Protein AF-A0A0C3ED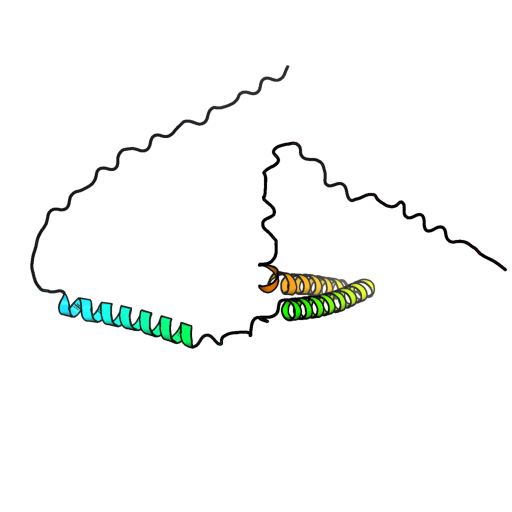B4-F1 (afdb_monomer_lite)

pLDDT: mean 71.57, std 19.16, range [39.84, 98.25]

Radius of gyration: 32.43 Å; chains: 1; bounding box: 78×94×48 Å

Foldseek 3Di:
DDDDDDDDDDDDDDDDDDDDDDDDDDDDDDCPVVCVVVVVVVVVVVVVVVVVVVPPPPPDPPPPDPVVLVVVVVVLVVVLVVLLVVLVVQCVVDDDPVSNVVSVVVNVVSVVVVVPDPSVVPDDDPPDPPDDDDDDDDDDDPPPPPPPPPPPPDDD

Secondary structure (DSSP, 8-state):
-----PPPPPP--PPP--PPP---------THHHHHHHHHHHHHHHHHHHHHHHHS---S---SSHHHHHHHHHHHHHHHHHHHHHHHHHHHH--SHHHHHHHHHHHHHHHHHHHT-GGGSS-----------S----------------------

Organism: NCBI:txid1036808

Structure (mmCIF, N/CA/C/O backbone):
data_AF-A0A0C3EDB4-F1
#
_entry.id   AF-A0A0C3EDB4-F1
#
loop_
_atom_site.group_PDB
_atom_site.id
_atom_site.type_symbol
_atom_site.label_atom_id
_atom_site.label_alt_id
_atom_site.label_comp_id
_atom_site.label_asym_id
_atom_site.label_entity_id
_atom_site.label_seq_id
_atom_site.pdbx_PDB_ins_code
_atom_site.Cartn_x
_atom_site.Cartn_y
_atom_site.Cartn_z
_atom_site.occupancy
_atom_site.B_iso_or_equiv
_atom_site.auth_seq_id
_atom_site.auth_comp_id
_atom_site.auth_asym_id
_atom_site.auth_atom_id
_atom_site.pdbx_PDB_model_num
ATOM 1 N N . MET A 1 1 ? -39.541 26.833 -22.930 1.00 46.72 1 MET A N 1
ATOM 2 C CA . MET A 1 1 ? -38.740 27.903 -23.564 1.00 46.72 1 MET A CA 1
ATOM 3 C C . MET A 1 1 ? -37.696 28.345 -22.557 1.00 46.72 1 MET A C 1
ATOM 5 O O . MET A 1 1 ? -38.053 28.972 -21.571 1.00 46.72 1 MET A O 1
ATOM 9 N N . THR A 1 2 ? -36.446 27.939 -22.755 1.00 43.88 2 THR A N 1
ATOM 10 C CA . THR A 1 2 ? -35.328 28.203 -21.838 1.00 43.88 2 THR A CA 1
ATOM 11 C C . THR A 1 2 ? -34.364 29.132 -22.564 1.00 43.88 2 THR A C 1
ATOM 13 O O . THR A 1 2 ? -33.872 28.769 -23.630 1.00 43.88 2 THR A O 1
ATOM 16 N N . ILE A 1 3 ? -34.124 30.330 -22.032 1.00 63.34 3 ILE A N 1
ATOM 17 C CA . ILE A 1 3 ? -33.111 31.254 -22.555 1.00 63.34 3 ILE A CA 1
ATOM 18 C C . ILE A 1 3 ? -31.889 31.215 -21.637 1.00 63.34 3 ILE A C 1
ATOM 20 O O . ILE A 1 3 ? -31.950 31.608 -20.476 1.00 63.34 3 ILE A O 1
ATOM 24 N N . TYR A 1 4 ? -30.782 30.696 -22.165 1.00 52.94 4 TYR A N 1
ATOM 25 C CA . TYR A 1 4 ? -29.460 30.782 -21.555 1.00 52.94 4 TYR A CA 1
ATOM 26 C C . TYR A 1 4 ? -28.818 32.102 -21.991 1.00 52.94 4 TYR A C 1
ATOM 28 O O . TYR A 1 4 ? -28.573 32.304 -23.180 1.00 52.94 4 TYR A O 1
ATOM 36 N N . LEU A 1 5 ? -28.524 32.992 -21.042 1.00 62.88 5 LEU A N 1
ATOM 37 C CA . LEU A 1 5 ? -27.653 34.141 -21.289 1.00 62.88 5 LEU A CA 1
ATOM 38 C C . LEU A 1 5 ? -26.199 33.688 -21.131 1.00 62.88 5 LEU A C 1
ATOM 40 O O . LEU A 1 5 ? -25.714 33.422 -20.034 1.00 62.88 5 LEU A O 1
ATOM 44 N N . HIS A 1 6 ? -25.548 33.544 -22.280 1.00 53.72 6 HIS A N 1
ATOM 45 C CA . HIS A 1 6 ? -24.142 33.215 -22.460 1.00 53.72 6 HIS A CA 1
ATOM 46 C C . HIS A 1 6 ? -23.322 34.510 -22.350 1.00 53.72 6 HIS A C 1
ATOM 48 O O . HIS A 1 6 ? -23.510 35.429 -23.147 1.00 53.72 6 HIS A O 1
ATOM 54 N N . SER A 1 7 ? -22.415 34.598 -21.379 1.00 62.88 7 SER A N 1
ATOM 55 C CA . SER A 1 7 ? -21.454 35.703 -21.290 1.00 62.88 7 SER A CA 1
ATOM 56 C C . SER A 1 7 ? -20.228 35.404 -22.163 1.00 62.88 7 SER A C 1
ATOM 58 O O . SER A 1 7 ? -19.602 34.362 -21.961 1.00 62.88 7 SER A O 1
ATOM 60 N N . PRO A 1 8 ? -19.827 36.281 -23.103 1.00 61.16 8 PRO A N 1
ATOM 61 C CA . PRO A 1 8 ? -18.590 36.104 -23.854 1.00 61.16 8 PRO A CA 1
ATOM 62 C C . PRO A 1 8 ? -17.358 36.579 -23.065 1.00 61.16 8 PRO A C 1
ATOM 64 O O . PRO A 1 8 ? -17.300 37.692 -22.541 1.00 61.16 8 PRO A O 1
ATOM 67 N N . ILE A 1 9 ? -16.350 35.706 -23.031 1.00 50.78 9 ILE A N 1
ATOM 68 C CA . ILE A 1 9 ? -14.997 35.917 -22.505 1.00 50.78 9 ILE A CA 1
ATOM 69 C C . ILE A 1 9 ? -14.298 36.995 -23.344 1.00 50.78 9 ILE A C 1
ATOM 71 O O . ILE A 1 9 ? -14.193 36.871 -24.566 1.00 50.78 9 ILE A O 1
ATOM 75 N N . ARG A 1 10 ? -13.807 38.062 -22.701 1.00 56.56 10 ARG A N 1
ATOM 76 C CA . ARG A 1 10 ? -13.023 39.100 -23.382 1.00 56.56 10 ARG A CA 1
ATOM 77 C C . ARG A 1 10 ? -11.630 38.588 -23.749 1.00 56.56 10 ARG A C 1
ATOM 79 O O . ARG A 1 10 ? -10.861 38.161 -22.893 1.00 56.56 10 ARG A O 1
ATOM 86 N N . LEU A 1 11 ? -11.332 38.697 -25.043 1.00 50.62 11 LEU A N 1
ATOM 87 C CA . LEU A 1 11 ? -10.020 38.537 -25.657 1.00 50.62 11 LEU A CA 1
ATOM 88 C C . LEU A 1 11 ? -8.982 39.490 -25.043 1.00 50.62 11 LEU A C 1
ATOM 90 O O . LEU A 1 11 ? -9.193 40.698 -24.978 1.00 50.62 11 LEU A O 1
ATOM 94 N N . SER A 1 12 ? -7.845 38.899 -24.679 1.00 54.66 12 SER A N 1
ATOM 95 C CA . SER A 1 12 ? -6.480 39.320 -25.017 1.00 54.66 12 SER A CA 1
ATOM 96 C C . SER A 1 12 ? -6.255 40.804 -25.351 1.00 54.66 12 SER A C 1
ATOM 98 O O . SER A 1 12 ? -6.539 41.258 -26.457 1.00 54.66 12 SER A O 1
ATOM 100 N N . GLN A 1 13 ? -5.597 41.513 -24.433 1.00 46.94 13 GLN A N 1
ATOM 101 C CA . GLN A 1 13 ? -4.717 42.636 -24.758 1.00 46.94 13 GLN A CA 1
ATOM 102 C C . GLN A 1 13 ? -3.510 42.593 -23.815 1.00 46.94 13 GLN A C 1
ATOM 104 O O . GLN A 1 13 ? -3.610 42.920 -22.635 1.00 46.94 13 GLN A O 1
ATOM 109 N N . ARG A 1 14 ? -2.365 42.138 -24.334 1.00 50.97 14 ARG A N 1
ATOM 110 C CA . ARG A 1 14 ? -1.060 42.254 -23.670 1.00 50.97 14 ARG A CA 1
ATOM 111 C C . ARG A 1 14 ? -0.396 43.537 -24.199 1.00 50.97 14 ARG A C 1
ATOM 113 O O . ARG A 1 14 ? -0.317 43.680 -25.419 1.00 50.97 14 ARG A O 1
ATOM 120 N N . PRO A 1 15 ? 0.042 44.472 -23.343 1.00 63.34 15 PRO A N 1
ATOM 121 C CA . PRO A 1 15 ? 0.734 45.681 -23.789 1.00 63.34 15 PRO A CA 1
ATOM 122 C C . PRO A 1 15 ? 2.140 45.355 -24.339 1.00 63.34 15 PRO A C 1
ATOM 124 O O . PRO A 1 15 ? 2.734 44.355 -23.921 1.00 63.34 15 PRO A O 1
ATOM 127 N N . PRO A 1 16 ? 2.690 46.167 -25.266 1.00 57.66 16 PRO A N 1
ATOM 128 C CA . PRO A 1 16 ? 4.035 45.961 -25.796 1.00 57.66 16 PRO A CA 1
ATOM 129 C C . PRO A 1 16 ? 5.085 46.234 -24.712 1.00 57.66 16 PRO A C 1
ATOM 131 O O . PRO A 1 16 ? 5.076 47.283 -24.069 1.00 57.66 16 PRO A O 1
ATOM 134 N N . LEU A 1 17 ? 5.997 45.282 -24.506 1.00 50.72 17 LEU A N 1
ATOM 135 C CA . LEU A 1 17 ? 7.133 45.453 -23.606 1.00 50.72 17 LEU A CA 1
ATOM 136 C C . LEU A 1 17 ? 8.126 46.440 -24.230 1.00 50.72 17 LEU A C 1
ATOM 138 O O . LEU A 1 17 ? 8.750 46.158 -25.250 1.00 50.72 17 LEU A O 1
ATOM 142 N N . SER A 1 18 ? 8.251 47.602 -23.592 1.00 51.00 18 SER A N 1
ATOM 143 C CA . SER A 1 18 ? 9.336 48.555 -23.798 1.00 51.00 18 SER A CA 1
ATOM 144 C C . SER A 1 18 ? 10.652 47.885 -23.404 1.00 51.00 18 SER A C 1
ATOM 146 O O . SER A 1 18 ? 10.838 47.529 -22.242 1.00 51.00 18 SER A O 1
ATOM 148 N N . VAL A 1 19 ? 11.555 47.690 -24.363 1.00 65.25 19 VAL A N 1
ATOM 149 C CA . VAL A 1 19 ? 12.906 47.178 -24.107 1.00 65.25 19 VAL A CA 1
ATOM 150 C C . VAL A 1 19 ? 13.776 48.351 -23.642 1.00 65.25 19 VAL A C 1
ATOM 152 O O . VAL A 1 19 ? 13.912 49.316 -24.397 1.00 65.25 19 VAL A O 1
ATOM 155 N N . PRO A 1 20 ? 14.380 48.323 -22.443 1.00 52.72 20 PRO A N 1
ATOM 156 C CA . PRO A 1 20 ? 15.450 49.248 -22.121 1.00 52.72 20 PRO A CA 1
ATOM 157 C C . PRO A 1 20 ? 16.752 48.721 -22.729 1.00 52.72 20 PRO A C 1
ATOM 159 O O . PRO A 1 20 ? 17.195 47.617 -22.426 1.00 52.72 20 PRO A O 1
ATOM 162 N N . ILE A 1 21 ? 17.356 49.526 -23.600 1.00 55.88 21 ILE A N 1
ATOM 163 C CA . ILE A 1 21 ? 18.740 49.373 -24.055 1.00 55.88 21 ILE A CA 1
ATOM 164 C C . ILE A 1 21 ? 19.658 49.819 -22.909 1.00 55.88 21 ILE A C 1
ATOM 166 O O . ILE A 1 21 ? 19.535 50.967 -22.477 1.00 55.88 21 ILE A O 1
ATOM 170 N N . PRO A 1 22 ? 20.639 49.010 -22.477 1.00 50.62 22 PRO A N 1
ATOM 171 C CA . PRO A 1 22 ? 21.802 49.514 -21.770 1.00 50.62 22 PRO A CA 1
ATOM 172 C C . PRO A 1 22 ? 23.007 49.462 -22.713 1.00 50.62 22 PRO A C 1
ATOM 174 O O . PRO A 1 22 ? 23.677 48.444 -22.862 1.00 50.62 22 PRO A O 1
ATOM 177 N N . LEU A 1 23 ? 23.295 50.597 -23.350 1.00 58.16 23 LEU A N 1
ATOM 178 C CA . LEU A 1 23 ? 24.652 50.918 -23.774 1.00 58.16 23 LEU A CA 1
ATOM 179 C C . LEU A 1 23 ? 25.384 51.411 -22.531 1.00 58.16 23 LEU A C 1
ATOM 181 O O . LEU A 1 23 ? 25.096 52.524 -22.101 1.00 58.16 23 LEU A O 1
ATOM 185 N N . ARG A 1 24 ? 26.322 50.631 -21.982 1.00 46.78 24 ARG A N 1
ATOM 186 C CA . ARG A 1 24 ? 27.503 51.162 -21.280 1.00 46.78 24 ARG A CA 1
ATOM 187 C C . ARG A 1 24 ? 28.631 50.134 -21.230 1.00 46.78 24 ARG A C 1
ATOM 189 O O . ARG A 1 24 ? 28.624 49.217 -20.422 1.00 46.78 24 ARG A O 1
ATOM 196 N N . LEU A 1 25 ? 29.615 50.368 -22.099 1.00 56.53 25 LEU A N 1
ATOM 197 C CA . LEU A 1 25 ? 31.017 50.056 -21.848 1.00 56.53 25 LEU A CA 1
ATOM 198 C C . LEU A 1 25 ? 31.461 50.838 -20.606 1.00 56.53 25 LEU A C 1
ATOM 200 O O . LEU A 1 25 ? 31.373 52.068 -20.583 1.00 56.53 25 LEU A O 1
ATOM 204 N N . SER A 1 26 ? 31.960 50.140 -19.596 1.00 50.44 26 SER A N 1
ATOM 205 C CA . SER A 1 26 ? 33.002 50.648 -18.708 1.00 50.44 26 SER A CA 1
ATOM 206 C C . SER A 1 26 ? 33.887 49.467 -18.344 1.00 50.44 26 SER A C 1
ATOM 208 O O . SER A 1 26 ? 33.474 48.540 -17.658 1.00 50.44 26 SER A O 1
ATOM 210 N N . ASP A 1 27 ? 35.061 49.505 -18.952 1.00 53.25 27 ASP A N 1
ATOM 211 C CA . ASP A 1 27 ? 36.283 48.835 -18.548 1.00 53.25 27 ASP A CA 1
ATOM 212 C C . ASP A 1 27 ? 36.657 49.360 -17.151 1.00 53.25 27 ASP A C 1
ATOM 214 O O . ASP A 1 27 ? 36.739 50.577 -16.994 1.00 53.25 27 ASP A O 1
ATOM 218 N N . ASP A 1 28 ? 36.789 48.494 -16.143 1.00 42.28 28 ASP A N 1
ATOM 219 C CA . ASP A 1 28 ? 37.906 48.579 -15.193 1.00 42.28 28 ASP A CA 1
ATOM 220 C C . ASP A 1 28 ? 38.014 47.306 -14.338 1.00 42.28 28 ASP A C 1
ATOM 222 O O . ASP A 1 28 ? 37.041 46.750 -13.821 1.00 42.28 28 ASP A O 1
ATOM 226 N N . THR A 1 29 ? 39.239 46.829 -14.210 1.00 52.88 29 THR A N 1
ATOM 227 C CA . THR A 1 29 ? 39.636 45.555 -13.618 1.00 52.88 29 THR A CA 1
ATOM 228 C C . THR A 1 29 ? 39.477 45.553 -12.092 1.00 52.88 29 THR A C 1
ATOM 230 O O . THR A 1 29 ? 40.343 46.064 -11.385 1.00 52.88 29 THR A O 1
ATOM 233 N N . SER A 1 30 ? 38.416 44.943 -11.549 1.00 51.69 30 SER A N 1
ATOM 234 C CA . SER A 1 30 ? 38.340 44.658 -10.097 1.00 51.69 30 SER A CA 1
ATOM 235 C C . SER A 1 30 ? 37.734 43.303 -9.707 1.00 51.69 30 SER A C 1
ATOM 237 O O . SER A 1 30 ? 37.633 42.998 -8.523 1.00 51.69 30 SER A O 1
ATOM 239 N N . ASP A 1 31 ? 37.423 42.430 -10.670 1.00 52.09 31 ASP A N 1
ATOM 240 C CA . ASP A 1 31 ? 36.622 41.229 -10.385 1.00 52.09 31 ASP A CA 1
ATOM 241 C C . ASP A 1 31 ? 37.417 39.947 -10.105 1.00 52.09 31 ASP A C 1
ATOM 243 O O . ASP A 1 31 ? 36.828 38.954 -9.691 1.00 52.09 31 ASP A O 1
ATOM 247 N N . PHE A 1 32 ? 38.749 39.935 -10.226 1.00 53.66 32 PHE A N 1
ATOM 248 C CA . PHE A 1 32 ? 39.522 38.693 -10.038 1.00 53.66 32 PHE A CA 1
ATOM 249 C C . PHE A 1 32 ? 39.570 38.180 -8.585 1.00 53.66 32 PHE A C 1
ATOM 251 O O . PHE A 1 32 ? 39.807 36.993 -8.358 1.00 53.66 32 PHE A O 1
ATOM 258 N N . TYR A 1 33 ? 39.322 39.033 -7.585 1.00 54.59 33 TYR A N 1
ATOM 259 C CA . TYR A 1 33 ? 39.316 38.615 -6.174 1.00 54.59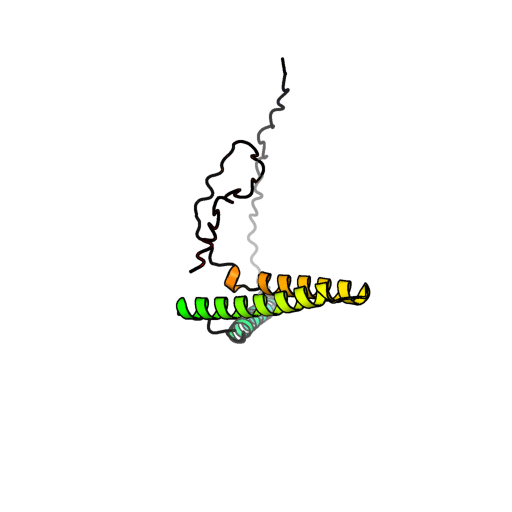 33 TYR A CA 1
ATOM 260 C C . TYR A 1 33 ? 37.914 38.281 -5.647 1.00 54.59 33 TYR A C 1
ATOM 262 O O . TYR A 1 33 ? 37.791 37.469 -4.733 1.00 54.59 33 TYR A O 1
ATOM 270 N N . SER A 1 34 ? 36.855 38.838 -6.240 1.00 55.09 34 SER A N 1
ATOM 271 C CA . SER A 1 34 ? 35.465 38.520 -5.880 1.00 55.09 34 SER A CA 1
ATOM 272 C C . SER A 1 34 ? 34.921 37.331 -6.669 1.00 55.09 34 SER A C 1
ATOM 274 O O . SER A 1 34 ? 34.144 36.553 -6.109 1.00 55.09 34 SER A O 1
ATOM 276 N N . SER A 1 35 ? 35.383 37.137 -7.913 1.00 56.38 35 SER A N 1
ATOM 277 C CA . SER A 1 35 ? 35.096 35.922 -8.675 1.00 56.38 35 SER A CA 1
ATOM 278 C C . SER A 1 35 ? 35.700 34.708 -7.985 1.00 56.38 35 SER A C 1
ATOM 280 O O . SER A 1 35 ? 34.988 33.743 -7.797 1.00 56.38 35 SER A O 1
ATOM 282 N N . SER A 1 36 ? 36.933 34.775 -7.464 1.00 63.00 36 SER A N 1
ATOM 283 C CA . SER A 1 36 ? 37.550 33.606 -6.815 1.00 63.00 36 SER A CA 1
ATOM 284 C C . SER A 1 36 ? 36.761 33.084 -5.610 1.00 63.00 36 SER A C 1
ATOM 286 O O . SER A 1 36 ? 36.656 31.878 -5.459 1.00 63.00 36 SER A O 1
ATOM 288 N N . SER A 1 37 ? 36.149 33.949 -4.790 1.00 76.62 37 SER A N 1
ATOM 289 C CA . SER A 1 37 ? 35.329 33.525 -3.641 1.00 76.62 37 SER A CA 1
ATOM 290 C C . SER A 1 37 ? 33.997 32.886 -4.063 1.00 76.62 37 SER A C 1
ATOM 292 O O . SER A 1 37 ? 33.628 31.820 -3.561 1.00 76.62 37 SER A O 1
ATOM 294 N N . LEU A 1 38 ? 33.288 33.500 -5.018 1.00 82.94 38 LEU A N 1
ATOM 295 C CA . LEU A 1 38 ? 32.039 32.950 -5.556 1.00 82.94 38 LEU A CA 1
ATOM 296 C C . LEU A 1 38 ? 32.295 31.686 -6.387 1.00 82.94 38 LEU A C 1
ATOM 298 O O . LEU A 1 38 ? 31.544 30.722 -6.280 1.00 82.94 38 LEU A O 1
ATOM 302 N N . ASP A 1 39 ? 33.378 31.669 -7.156 1.00 84.12 39 ASP A N 1
ATOM 303 C CA . ASP A 1 39 ? 33.851 30.522 -7.922 1.00 84.12 39 ASP A CA 1
ATOM 304 C C . ASP A 1 39 ? 34.263 29.398 -6.974 1.00 84.12 39 ASP A C 1
ATOM 306 O O . ASP A 1 39 ? 33.915 28.255 -7.234 1.00 84.12 39 ASP A O 1
ATOM 310 N N . GLN A 1 40 ? 34.901 29.678 -5.829 1.00 86.38 40 GLN A N 1
ATOM 311 C CA . GLN A 1 40 ? 35.196 28.646 -4.828 1.00 86.38 40 GLN A CA 1
ATOM 312 C C . GLN A 1 40 ? 33.916 28.047 -4.236 1.00 86.38 40 GLN A C 1
ATOM 314 O O . GLN A 1 40 ? 33.859 26.840 -3.995 1.00 86.38 40 GLN A O 1
ATOM 319 N N . LEU A 1 41 ? 32.881 28.867 -4.021 1.00 88.19 41 LEU A N 1
ATOM 320 C CA . LEU A 1 41 ? 31.569 28.410 -3.561 1.00 88.19 41 LEU A CA 1
ATOM 321 C C . LEU A 1 41 ? 30.846 27.594 -4.643 1.00 88.19 41 LEU A C 1
ATOM 323 O O . LEU A 1 41 ? 30.268 26.554 -4.337 1.00 88.19 41 LEU A O 1
ATOM 327 N N . ALA A 1 42 ? 30.914 28.025 -5.903 1.00 89.56 42 ALA A N 1
ATOM 328 C CA . ALA A 1 42 ? 30.339 27.321 -7.043 1.00 89.56 42 ALA A CA 1
ATOM 329 C C . ALA A 1 42 ? 31.056 25.991 -7.297 1.00 89.56 42 ALA A C 1
ATOM 331 O O . ALA A 1 42 ? 30.402 24.968 -7.484 1.00 89.56 42 ALA A O 1
ATOM 332 N N . ILE A 1 43 ? 32.390 25.987 -7.228 1.00 89.75 43 ILE A N 1
ATOM 333 C CA . ILE A 1 43 ? 33.212 24.781 -7.274 1.00 89.75 43 ILE A CA 1
ATOM 334 C C . ILE A 1 43 ? 32.786 23.868 -6.135 1.00 89.75 43 ILE A C 1
ATOM 336 O O . ILE A 1 43 ? 32.428 22.740 -6.434 1.00 89.75 43 ILE A O 1
ATOM 340 N N . SER A 1 44 ? 32.712 24.361 -4.890 1.00 90.12 44 SER A N 1
ATOM 341 C CA . SER A 1 44 ? 32.276 23.573 -3.726 1.00 90.12 44 SER A CA 1
ATOM 342 C C . SER A 1 44 ? 30.905 22.939 -3.955 1.00 90.12 44 SER A C 1
ATOM 344 O O . SER A 1 44 ? 30.784 21.725 -3.819 1.00 90.12 44 SER A O 1
ATOM 346 N N . PHE A 1 45 ? 29.918 23.720 -4.408 1.00 91.81 45 PHE A N 1
ATOM 347 C CA . PHE A 1 45 ? 28.566 23.242 -4.708 1.00 91.81 45 PHE A CA 1
ATOM 348 C C . PHE A 1 45 ? 28.550 22.177 -5.816 1.00 91.81 45 PHE A C 1
ATOM 350 O O . PHE A 1 45 ? 27.843 21.174 -5.705 1.00 91.81 45 PHE A O 1
ATOM 357 N N . ILE A 1 46 ? 29.342 22.359 -6.878 1.00 91.56 46 ILE A N 1
ATOM 358 C CA . ILE A 1 46 ? 29.466 21.396 -7.981 1.00 91.56 46 ILE A CA 1
ATOM 359 C C . ILE A 1 46 ? 30.178 20.124 -7.507 1.00 91.56 46 ILE A C 1
ATOM 361 O O . ILE A 1 46 ? 29.696 19.028 -7.788 1.00 91.56 46 ILE A O 1
ATOM 365 N N . THR A 1 47 ? 31.289 20.233 -6.771 1.00 91.06 47 THR A N 1
ATOM 366 C CA . THR A 1 47 ? 31.998 19.067 -6.217 1.00 91.06 47 THR A CA 1
ATOM 367 C C . THR A 1 47 ? 31.129 18.298 -5.239 1.00 91.06 47 THR A C 1
ATOM 369 O O . THR A 1 47 ? 31.034 17.083 -5.373 1.00 91.06 47 THR A O 1
ATOM 372 N N . GLU A 1 48 ? 30.436 18.984 -4.331 1.00 87.81 48 GLU A N 1
ATOM 373 C CA . GLU A 1 48 ? 29.515 18.371 -3.374 1.00 87.81 48 GLU A CA 1
ATOM 374 C C . GLU A 1 48 ? 28.351 17.690 -4.103 1.00 87.81 48 GLU A C 1
ATOM 376 O O . GLU A 1 48 ? 28.027 16.543 -3.803 1.00 87.81 48 GLU A O 1
ATOM 381 N N . SER A 1 49 ? 27.774 18.328 -5.128 1.00 87.69 49 SER A N 1
ATOM 382 C CA . SER A 1 49 ? 26.713 17.730 -5.954 1.00 87.69 49 SER A CA 1
ATOM 383 C C . SER A 1 49 ? 27.190 16.488 -6.718 1.00 87.69 49 SER A C 1
ATOM 385 O O . SER A 1 49 ? 26.465 15.500 -6.808 1.00 87.69 49 SER A O 1
ATOM 387 N N . ILE A 1 50 ? 28.411 16.497 -7.264 1.00 86.69 50 ILE A N 1
ATOM 388 C CA . ILE A 1 50 ? 28.983 15.343 -7.981 1.00 86.69 50 ILE A CA 1
ATOM 389 C C . ILE A 1 50 ? 29.338 14.213 -7.007 1.00 86.69 50 ILE A C 1
ATOM 391 O O . ILE A 1 50 ? 29.134 13.038 -7.319 1.00 86.69 50 ILE A O 1
ATOM 395 N N . GLU A 1 51 ? 29.887 14.545 -5.841 1.00 83.31 51 GLU A N 1
ATOM 396 C CA . GLU A 1 51 ? 30.276 13.572 -4.823 1.00 83.31 51 GLU A CA 1
ATOM 397 C C . GLU A 1 51 ? 29.047 12.914 -4.193 1.00 83.31 51 GLU A C 1
ATOM 399 O O . GLU A 1 51 ? 28.985 11.687 -4.123 1.00 83.31 51 GLU A O 1
ATOM 404 N N . THR A 1 52 ? 28.019 13.693 -3.858 1.00 74.12 52 THR A N 1
ATOM 405 C CA . THR A 1 52 ? 26.732 13.164 -3.379 1.00 74.12 52 THR A CA 1
ATOM 406 C C . THR A 1 52 ? 25.997 12.359 -4.453 1.00 74.12 52 THR A C 1
ATOM 408 O O . THR A 1 52 ? 25.417 11.321 -4.134 1.00 74.12 52 THR A O 1
ATOM 411 N N . ALA A 1 53 ? 26.087 12.741 -5.733 1.00 67.06 53 ALA A N 1
ATOM 412 C CA . ALA A 1 53 ? 25.561 11.928 -6.834 1.00 67.06 53 ALA A CA 1
ATOM 413 C C . ALA A 1 53 ? 26.307 10.589 -7.000 1.00 67.06 53 ALA A C 1
ATOM 415 O O . ALA A 1 53 ? 25.688 9.580 -7.335 1.00 67.06 53 ALA A O 1
ATOM 416 N N . LYS A 1 54 ? 27.623 10.543 -6.743 1.00 62.59 54 LYS A N 1
ATOM 417 C CA . LYS A 1 54 ? 28.412 9.294 -6.751 1.00 62.59 54 LYS A CA 1
ATOM 418 C C . LYS A 1 54 ? 28.188 8.434 -5.507 1.00 62.59 54 LYS A C 1
ATOM 420 O O . LYS A 1 54 ? 28.308 7.215 -5.592 1.00 62.59 54 LYS A O 1
ATOM 425 N N . GLN A 1 55 ? 27.899 9.061 -4.370 1.00 56.09 55 GLN A N 1
ATOM 426 C CA . GLN A 1 55 ? 27.667 8.398 -3.087 1.00 56.09 55 GLN A CA 1
ATOM 427 C C . GLN A 1 55 ? 26.210 8.012 -2.852 1.00 56.09 55 GLN A C 1
ATOM 429 O O . GLN A 1 55 ? 25.922 7.397 -1.823 1.00 56.09 55 GLN A O 1
ATOM 434 N N . GLN A 1 56 ? 25.289 8.296 -3.782 1.00 52.16 56 GLN A N 1
ATOM 435 C CA . GLN A 1 56 ? 24.006 7.613 -3.740 1.00 52.16 56 GLN A CA 1
ATOM 436 C C . GLN A 1 56 ? 24.301 6.109 -3.784 1.00 52.16 56 GLN A C 1
ATOM 438 O O . GLN A 1 56 ? 24.852 5.634 -4.783 1.00 52.16 56 GLN A O 1
ATOM 443 N N . PRO A 1 57 ? 23.953 5.328 -2.738 1.00 5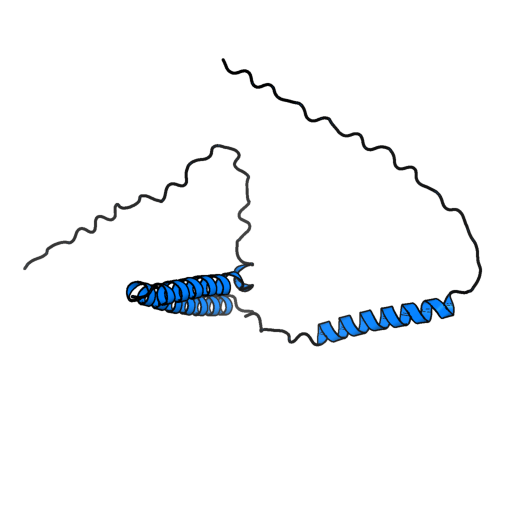3.97 57 PRO A N 1
ATOM 444 C CA . PRO A 1 57 ? 23.887 3.896 -2.924 1.00 53.97 57 PRO A CA 1
ATOM 445 C C . PRO A 1 57 ? 22.929 3.724 -4.092 1.00 53.97 57 PRO A C 1
ATOM 447 O O . PRO A 1 57 ? 21.797 4.213 -4.027 1.00 53.97 57 PRO A O 1
ATOM 450 N N . MET A 1 58 ? 23.412 3.123 -5.181 1.00 51.91 58 MET A N 1
ATOM 451 C CA . MET A 1 58 ? 22.581 2.688 -6.295 1.00 51.91 58 MET A CA 1
ATOM 452 C C . MET A 1 58 ? 21.583 1.707 -5.694 1.00 51.91 58 MET A C 1
ATOM 454 O O . MET A 1 58 ? 21.838 0.516 -5.517 1.00 51.91 58 MET A O 1
ATOM 458 N N . SER A 1 59 ? 20.503 2.282 -5.187 1.00 51.12 59 SER A N 1
ATOM 459 C CA . SER A 1 59 ? 19.559 1.607 -4.340 1.00 51.12 59 SER A CA 1
ATOM 460 C C . SER A 1 59 ? 18.750 0.743 -5.273 1.00 51.12 59 SER A C 1
ATOM 462 O O . SER A 1 59 ? 18.037 1.230 -6.142 1.00 51.12 59 SER A O 1
ATOM 464 N N . LYS A 1 60 ? 18.930 -0.559 -5.056 1.00 54.66 60 LYS A N 1
ATOM 465 C CA . LYS A 1 60 ? 18.273 -1.666 -5.734 1.00 54.66 60 LYS A CA 1
ATOM 466 C C . LYS A 1 60 ? 18.619 -1.727 -7.214 1.00 54.66 60 LYS A C 1
ATOM 468 O O . LYS A 1 60 ? 18.183 -0.924 -8.028 1.00 54.66 60 LYS A O 1
ATOM 473 N N . VAL A 1 61 ? 19.340 -2.795 -7.546 1.00 53.75 61 VAL A N 1
ATOM 474 C CA . VAL A 1 61 ? 19.231 -3.479 -8.832 1.00 53.75 61 VAL A CA 1
ATOM 475 C C . VAL A 1 61 ? 17.745 -3.518 -9.187 1.00 53.75 61 VAL A C 1
ATOM 477 O O . VAL A 1 61 ? 16.987 -4.329 -8.656 1.00 53.75 61 VAL A O 1
ATOM 480 N N . ALA A 1 62 ? 17.296 -2.570 -10.010 1.00 60.03 62 ALA A N 1
ATOM 481 C CA . ALA A 1 62 ? 16.014 -2.692 -10.663 1.00 60.03 62 ALA A CA 1
ATOM 482 C C . ALA A 1 62 ? 16.125 -4.000 -11.447 1.00 60.03 62 ALA A C 1
ATOM 484 O O . ALA A 1 62 ? 17.102 -4.148 -12.188 1.00 60.03 62 ALA A O 1
ATOM 485 N N . PRO A 1 63 ? 15.209 -4.962 -11.262 1.00 55.84 63 PRO A N 1
ATOM 486 C CA . PRO A 1 63 ? 15.313 -6.221 -11.972 1.00 55.84 63 PRO A CA 1
ATOM 487 C C . PRO A 1 63 ? 15.302 -5.886 -13.457 1.00 55.84 63 PRO A C 1
ATOM 489 O O . PRO A 1 63 ? 14.330 -5.325 -13.964 1.00 55.84 63 PRO A O 1
ATOM 492 N N . SER A 1 64 ? 16.419 -6.112 -14.142 1.00 63.53 64 SER A N 1
ATOM 493 C CA . SER A 1 64 ? 16.544 -5.784 -15.564 1.00 63.53 64 SER A CA 1
ATOM 494 C C . SER A 1 64 ? 15.620 -6.673 -16.396 1.00 63.53 64 SER A C 1
ATOM 496 O O . SER A 1 64 ? 15.231 -6.311 -17.505 1.00 63.53 64 SER A O 1
ATOM 498 N N . A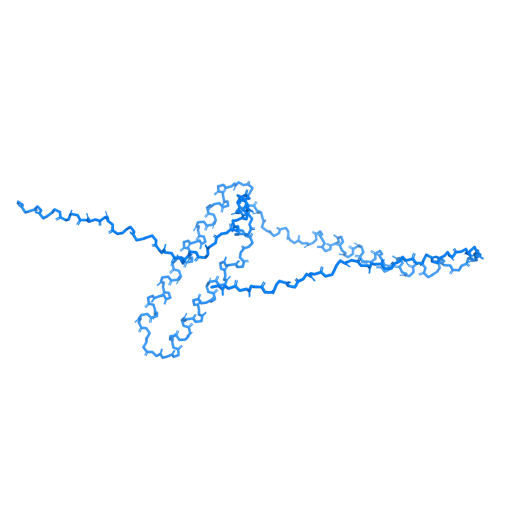SN A 1 65 ? 15.208 -7.807 -15.821 1.00 79.19 65 ASN A N 1
ATOM 499 C CA . ASN A 1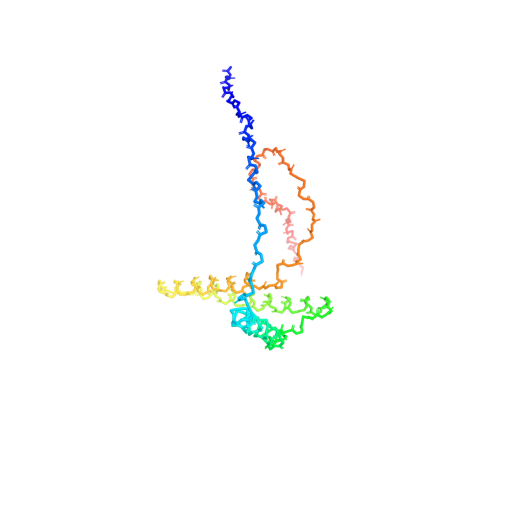 65 ? 14.278 -8.745 -16.404 1.00 79.19 65 ASN A CA 1
ATOM 500 C C . ASN A 1 65 ? 12.823 -8.410 -16.006 1.00 79.19 65 ASN A C 1
ATOM 502 O O . ASN A 1 65 ? 12.491 -8.415 -14.814 1.00 79.19 65 ASN A O 1
ATOM 506 N N . PRO A 1 66 ? 11.911 -8.190 -16.972 1.00 81.12 66 PRO A N 1
ATOM 507 C CA . PRO A 1 66 ? 10.494 -7.961 -16.684 1.00 81.12 66 PRO A CA 1
ATOM 508 C C . PRO A 1 66 ? 9.854 -9.103 -15.878 1.00 81.12 66 PRO A C 1
ATOM 510 O O . PRO A 1 66 ? 8.958 -8.849 -15.075 1.00 81.12 66 PRO A O 1
ATOM 513 N N . ARG A 1 67 ? 10.340 -10.347 -16.017 1.00 84.81 67 ARG A N 1
ATOM 514 C CA . ARG A 1 67 ? 9.856 -11.490 -15.223 1.00 84.81 67 ARG A CA 1
ATOM 515 C C . ARG A 1 67 ? 10.183 -11.359 -13.739 1.00 84.81 67 ARG A C 1
ATOM 517 O O . ARG A 1 67 ? 9.352 -11.696 -12.906 1.00 84.81 67 ARG A O 1
ATOM 524 N N . GLU A 1 68 ? 11.364 -10.853 -13.403 1.00 84.94 68 GLU A N 1
ATOM 525 C CA . GLU A 1 68 ? 11.769 -10.654 -12.009 1.00 84.94 68 GLU A CA 1
ATOM 526 C C . GLU A 1 68 ? 10.992 -9.498 -11.371 1.00 84.94 68 GLU A C 1
ATOM 528 O O . GLU A 1 68 ? 10.539 -9.618 -10.233 1.00 84.94 68 GLU A O 1
ATOM 533 N N . LYS A 1 69 ? 10.747 -8.410 -12.120 1.00 84.06 69 LYS A N 1
ATOM 534 C CA . LYS A 1 69 ? 9.846 -7.331 -11.674 1.00 84.06 69 LYS A CA 1
ATOM 535 C C . LYS A 1 69 ? 8.445 -7.865 -11.377 1.00 84.06 69 LYS A C 1
ATOM 537 O O . LYS A 1 69 ? 7.865 -7.517 -10.350 1.00 84.06 69 LYS A O 1
ATOM 542 N N . LEU A 1 70 ? 7.920 -8.719 -12.259 1.00 88.12 70 LEU A N 1
ATOM 543 C CA . LEU A 1 70 ? 6.610 -9.339 -12.084 1.00 88.12 70 LEU A CA 1
ATOM 544 C C . LEU A 1 70 ? 6.574 -10.229 -10.836 1.00 88.12 70 LEU A C 1
ATOM 546 O O . LEU A 1 70 ? 5.665 -10.081 -10.025 1.00 88.12 70 LEU A O 1
ATOM 550 N N . ALA A 1 71 ? 7.573 -11.095 -10.654 1.00 89.50 71 ALA A N 1
ATOM 551 C CA . ALA A 1 71 ? 7.655 -11.990 -9.501 1.00 89.50 71 ALA A CA 1
ATOM 552 C C . ALA A 1 71 ? 7.727 -11.215 -8.173 1.00 89.50 71 ALA A C 1
ATOM 554 O O . ALA A 1 71 ? 7.021 -11.547 -7.223 1.00 89.50 71 ALA A O 1
ATOM 555 N N . LEU A 1 72 ? 8.509 -10.131 -8.115 1.00 88.88 72 LEU A N 1
ATOM 556 C CA . LEU A 1 72 ? 8.567 -9.265 -6.933 1.00 88.88 72 LEU A CA 1
ATOM 557 C C . LEU A 1 72 ? 7.231 -8.561 -6.665 1.00 88.88 72 LEU A C 1
ATOM 559 O O . LEU A 1 72 ? 6.797 -8.474 -5.515 1.00 88.88 72 LEU A O 1
ATOM 563 N N . LYS A 1 73 ? 6.557 -8.078 -7.717 1.00 90.44 73 LYS A N 1
ATOM 564 C CA . LYS A 1 73 ? 5.225 -7.471 -7.594 1.00 90.44 73 LYS A CA 1
ATOM 565 C C . LYS A 1 73 ? 4.206 -8.487 -7.075 1.00 90.44 73 LYS A C 1
ATOM 567 O O . LYS A 1 73 ? 3.439 -8.155 -6.176 1.00 90.44 73 LYS A O 1
ATOM 572 N N . GLN A 1 74 ? 4.225 -9.715 -7.593 1.00 92.44 74 GLN A N 1
ATOM 573 C CA . GLN A 1 74 ? 3.364 -10.809 -7.136 1.00 92.44 74 GLN A CA 1
ATOM 574 C C . GLN A 1 74 ? 3.608 -11.135 -5.664 1.00 92.44 74 GLN A C 1
ATOM 576 O O . GLN A 1 74 ? 2.673 -11.061 -4.872 1.00 92.44 74 GLN A O 1
ATOM 581 N N . GLN A 1 75 ? 4.862 -11.373 -5.275 1.00 93.62 75 GLN A N 1
ATOM 582 C CA . GLN A 1 75 ? 5.223 -11.654 -3.885 1.00 93.62 75 GLN A CA 1
ATOM 583 C C . GLN A 1 75 ? 4.740 -10.545 -2.937 1.00 93.62 75 GLN A C 1
ATOM 585 O O . GLN A 1 75 ? 4.206 -10.810 -1.860 1.00 93.62 75 GLN A O 1
ATOM 590 N N . ARG A 1 76 ? 4.890 -9.277 -3.336 1.00 90.19 76 ARG A N 1
ATOM 591 C CA . ARG A 1 76 ? 4.411 -8.143 -2.539 1.00 90.19 76 ARG A CA 1
ATOM 592 C C . ARG A 1 76 ? 2.889 -8.122 -2.412 1.00 90.19 76 ARG A C 1
ATOM 594 O O . ARG A 1 76 ? 2.378 -7.854 -1.325 1.00 90.19 76 ARG A O 1
ATOM 601 N N . LEU A 1 77 ? 2.173 -8.386 -3.502 1.00 94.69 77 LEU A N 1
ATOM 602 C CA . LEU A 1 77 ? 0.712 -8.461 -3.489 1.00 94.69 77 LEU A CA 1
ATOM 603 C C . LEU A 1 77 ? 0.225 -9.604 -2.595 1.00 94.69 77 LEU A C 1
ATOM 605 O O . LEU A 1 77 ? -0.704 -9.406 -1.820 1.00 94.69 77 LEU A O 1
ATOM 609 N N . GLU A 1 78 ? 0.875 -10.763 -2.640 1.00 96.12 78 GLU A N 1
ATOM 610 C CA . GLU A 1 78 ? 0.563 -11.902 -1.770 1.00 96.12 78 GLU A CA 1
ATOM 611 C C . GLU A 1 78 ? 0.746 -11.558 -0.288 1.00 96.12 78 GLU A C 1
ATOM 613 O O . GLU A 1 78 ? -0.128 -11.861 0.531 1.00 96.12 78 GLU A O 1
ATOM 618 N N . LEU A 1 79 ? 1.837 -10.866 0.056 1.00 95.06 79 LEU A N 1
ATOM 619 C CA . LEU A 1 79 ? 2.063 -10.370 1.415 1.00 95.06 79 LEU A CA 1
ATOM 620 C C . LEU A 1 79 ? 0.948 -9.412 1.850 1.00 95.06 79 LEU A C 1
ATOM 622 O O . LEU A 1 79 ? 0.375 -9.595 2.924 1.00 95.06 79 LEU A O 1
ATOM 626 N N . TYR A 1 80 ? 0.581 -8.449 1.001 1.00 95.81 80 TYR A N 1
ATOM 627 C CA . TYR A 1 80 ? -0.497 -7.500 1.292 1.00 95.81 80 TYR A CA 1
ATOM 628 C C . TYR A 1 80 ? -1.860 -8.188 1.458 1.00 95.81 80 TYR A C 1
ATOM 630 O O . TYR A 1 80 ? -2.612 -7.882 2.386 1.00 95.81 80 TYR A O 1
ATOM 638 N N . ILE A 1 81 ? -2.190 -9.145 0.588 1.00 96.19 81 ILE A N 1
ATOM 639 C CA . ILE A 1 81 ? -3.428 -9.927 0.685 1.00 96.19 81 ILE A CA 1
ATOM 640 C C . ILE A 1 81 ? -3.452 -10.707 2.001 1.00 96.19 81 ILE A C 1
ATOM 642 O O . ILE A 1 81 ? -4.479 -10.758 2.673 1.00 96.19 81 ILE A O 1
ATOM 646 N N . THR A 1 82 ? -2.325 -11.296 2.391 1.00 98.00 82 THR A N 1
ATOM 647 C CA . THR A 1 82 ? -2.227 -12.063 3.636 1.00 98.00 82 THR A CA 1
ATOM 648 C C . THR A 1 82 ? -2.403 -11.158 4.855 1.00 98.00 82 THR A C 1
ATOM 650 O O . THR A 1 82 ? -3.225 -11.448 5.725 1.00 98.00 82 THR A O 1
ATOM 653 N N . GLU A 1 83 ? -1.697 -10.028 4.898 1.00 96.69 83 GLU A N 1
ATOM 654 C CA . GLU A 1 83 ? -1.781 -9.058 5.995 1.00 96.69 83 GLU A CA 1
ATOM 655 C C . GLU A 1 83 ? -3.188 -8.453 6.115 1.00 96.69 83 GLU A C 1
ATOM 657 O O . GLU A 1 83 ? -3.778 -8.451 7.198 1.00 96.69 83 GLU A O 1
ATOM 662 N N . SER A 1 84 ? -3.774 -8.011 4.999 1.00 97.31 84 SER A N 1
ATOM 663 C CA . SER A 1 84 ? -5.129 -7.447 4.980 1.00 97.31 84 SER A CA 1
ATOM 664 C C . SER A 1 84 ? -6.189 -8.466 5.402 1.00 97.31 84 SER A C 1
ATOM 666 O O . SER A 1 84 ? -7.081 -8.116 6.174 1.00 97.31 84 SER A O 1
ATOM 668 N N . LYS A 1 85 ? -6.078 -9.737 4.989 1.00 98.19 85 LYS A N 1
ATOM 669 C CA . LYS A 1 85 ? -6.967 -10.815 5.457 1.00 98.19 85 LYS A CA 1
ATOM 670 C C . LYS A 1 85 ? -6.883 -11.018 6.966 1.00 98.19 85 LYS A C 1
ATOM 672 O O . LYS A 1 85 ? -7.922 -11.128 7.613 1.00 98.19 85 LYS A O 1
ATOM 677 N N . ILE A 1 86 ? -5.676 -11.025 7.531 1.00 98.25 86 ILE A N 1
ATOM 678 C CA . ILE A 1 86 ? -5.482 -11.147 8.982 1.00 98.25 86 ILE A CA 1
ATOM 679 C C . ILE A 1 86 ? -6.133 -9.965 9.706 1.00 98.25 86 ILE A C 1
ATOM 681 O O . ILE A 1 86 ? -6.834 -10.167 10.696 1.00 98.25 86 ILE A O 1
ATOM 685 N N . LEU A 1 87 ? -5.937 -8.738 9.218 1.00 97.94 87 LEU A N 1
ATOM 686 C CA . LEU A 1 87 ? -6.557 -7.552 9.814 1.00 97.94 87 LEU A CA 1
ATOM 687 C C . LEU A 1 87 ? -8.087 -7.590 9.717 1.00 97.94 87 LEU A C 1
ATOM 689 O O . LEU A 1 87 ? -8.753 -7.255 10.692 1.00 97.94 87 LEU A O 1
ATOM 693 N N . MET A 1 88 ? -8.649 -8.047 8.594 1.00 98.00 88 MET A N 1
ATOM 694 C CA . MET A 1 88 ? -10.099 -8.211 8.437 1.00 98.00 88 MET A CA 1
ATOM 695 C C . MET A 1 88 ? -10.670 -9.269 9.386 1.00 98.00 88 MET A C 1
ATOM 697 O O . MET A 1 88 ? -11.708 -9.032 10.001 1.00 98.00 88 MET A O 1
ATOM 701 N N . ALA A 1 89 ? -9.982 -10.401 9.557 1.00 98.25 89 ALA A N 1
ATOM 702 C CA . ALA A 1 89 ? -10.382 -11.423 10.521 1.00 98.25 89 ALA A CA 1
ATOM 703 C C . ALA A 1 89 ? -10.361 -10.869 11.956 1.00 98.25 89 ALA A C 1
ATOM 705 O O . ALA A 1 89 ? -11.358 -10.967 12.670 1.00 98.25 89 ALA A O 1
ATOM 706 N N . LYS A 1 90 ? -9.271 -10.187 12.340 1.00 97.44 90 LYS A N 1
ATOM 707 C CA . LYS A 1 90 ? -9.152 -9.524 13.649 1.00 97.44 90 LYS A CA 1
ATOM 708 C C . LYS A 1 90 ? -10.234 -8.471 13.869 1.00 97.44 90 LYS A C 1
ATOM 710 O O . LYS A 1 90 ? -10.731 -8.340 14.980 1.00 97.44 90 LYS A O 1
ATOM 715 N N . LEU A 1 91 ? -10.613 -7.724 12.832 1.00 97.50 91 LEU A N 1
ATOM 716 C CA . LEU A 1 91 ? -11.678 -6.725 12.929 1.00 97.50 91 LEU A CA 1
ATOM 717 C C . LEU A 1 91 ? -13.035 -7.369 13.245 1.00 97.50 91 LEU A C 1
ATOM 719 O O . LEU A 1 91 ? -13.812 -6.789 14.001 1.00 97.50 91 LEU A O 1
ATOM 723 N N . GLY A 1 92 ? -13.303 -8.553 12.683 1.00 96.88 92 GLY A N 1
ATOM 724 C CA . GLY A 1 92 ? -14.510 -9.333 12.966 1.00 96.88 92 GLY A CA 1
ATOM 725 C C . GLY A 1 92 ? -14.553 -9.901 14.388 1.00 96.88 92 GLY A C 1
ATOM 726 O O . GLY A 1 92 ? -15.630 -9.996 14.969 1.00 96.88 92 GLY A O 1
ATOM 727 N N . GLU A 1 93 ? -13.394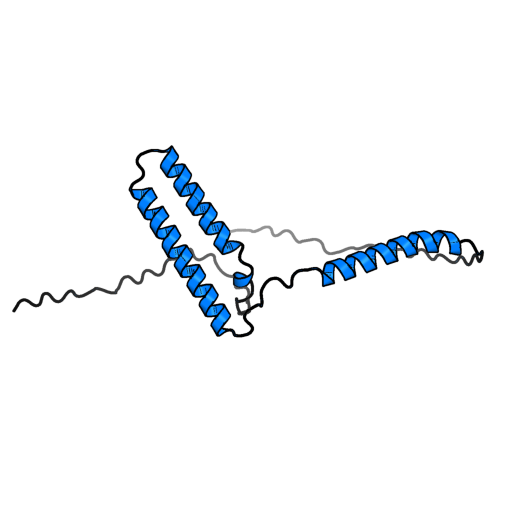 -10.228 14.962 1.00 97.38 93 GLU A N 1
ATOM 728 C CA . GLU A 1 93 ? -13.263 -10.747 16.332 1.00 97.38 93 GLU A CA 1
ATOM 729 C C . GLU A 1 93 ? -13.190 -9.636 17.401 1.00 97.38 93 GLU A C 1
ATOM 731 O O . GLU A 1 93 ? -13.513 -9.863 18.566 1.00 97.38 93 GLU A O 1
ATOM 736 N N . ALA A 1 94 ? -12.800 -8.416 17.019 1.00 97.06 94 ALA A N 1
ATOM 737 C CA . ALA A 1 94 ? -12.571 -7.312 17.946 1.00 97.06 94 ALA A CA 1
ATOM 738 C C . ALA A 1 94 ? -13.830 -6.923 18.741 1.00 97.06 94 ALA A C 1
ATOM 740 O O . ALA A 1 94 ? -14.874 -6.529 18.190 1.00 97.06 94 ALA A O 1
ATOM 741 N N . SER A 1 95 ? -13.688 -6.961 20.066 1.00 96.38 95 SER A N 1
ATOM 742 C CA . SER A 1 95 ? -14.788 -6.748 21.011 1.00 96.38 95 SER A CA 1
ATOM 743 C C . SER A 1 95 ? -14.822 -5.323 21.565 1.00 96.38 95 SER A C 1
ATOM 745 O O . SER A 1 95 ? -15.903 -4.807 21.860 1.00 96.38 95 SER A O 1
ATOM 747 N N . ASN A 1 96 ? -13.669 -4.648 21.635 1.00 97.38 96 ASN A N 1
ATOM 748 C CA . ASN A 1 96 ? -13.560 -3.283 22.140 1.00 97.38 96 ASN A CA 1
ATOM 749 C C . ASN A 1 96 ? -13.402 -2.253 21.004 1.00 97.38 96 ASN A C 1
ATOM 751 O O . ASN A 1 96 ? -12.833 -2.519 19.943 1.00 97.38 96 ASN A O 1
ATOM 755 N N . LYS A 1 97 ? -13.890 -1.032 21.238 1.00 97.56 97 LYS A N 1
ATOM 756 C CA . LYS A 1 97 ? -13.767 0.105 20.320 1.00 97.56 97 LYS A CA 1
ATOM 757 C C . LYS A 1 97 ? -12.306 0.457 20.041 1.00 97.56 97 LYS A C 1
ATOM 759 O O . LYS A 1 97 ? -11.959 0.688 18.888 1.00 97.56 97 LYS A O 1
ATOM 764 N N . GLU A 1 98 ? -11.469 0.472 21.073 1.00 97.81 98 GLU A N 1
ATOM 765 C CA . GLU A 1 98 ? -10.044 0.796 20.939 1.00 97.81 98 GLU A CA 1
ATOM 766 C C . GLU A 1 98 ? -9.323 -0.197 20.014 1.00 97.81 98 GLU A C 1
ATOM 768 O O . GLU A 1 98 ? -8.592 0.207 19.113 1.00 97.81 98 GLU A O 1
ATOM 773 N N . GLU A 1 99 ? -9.616 -1.493 20.155 1.00 97.38 99 GLU A N 1
ATOM 774 C CA . GLU A 1 99 ? -9.082 -2.546 19.284 1.00 97.38 99 GLU A CA 1
ATOM 775 C C . GLU A 1 99 ? -9.534 -2.352 17.834 1.00 97.38 99 GLU A C 1
ATOM 777 O O . GLU A 1 99 ? -8.717 -2.401 16.914 1.00 97.38 99 GLU A O 1
ATOM 782 N N . ARG A 1 100 ? -10.826 -2.068 17.616 1.00 97.62 100 ARG A N 1
ATOM 783 C CA . ARG A 1 100 ? -11.358 -1.789 16.273 1.00 97.62 100 ARG A CA 1
ATOM 784 C C . ARG A 1 100 ? -10.683 -0.576 15.640 1.00 97.62 100 ARG A C 1
ATOM 786 O O . ARG A 1 100 ? -10.311 -0.632 14.470 1.00 97.62 100 ARG A O 1
ATOM 793 N N . GLU A 1 101 ? -10.502 0.508 16.390 1.00 98.06 101 GLU A N 1
ATOM 794 C CA . GLU A 1 101 ? -9.829 1.715 15.899 1.00 98.06 101 GLU A CA 1
ATOM 795 C C . GLU A 1 101 ? -8.354 1.458 15.573 1.00 98.06 101 GLU A C 1
ATOM 797 O O . GLU A 1 101 ? -7.879 1.895 14.518 1.00 98.06 101 GLU A O 1
ATOM 802 N N . ALA A 1 102 ? -7.651 0.694 16.413 1.00 98.06 102 ALA A N 1
ATOM 803 C CA . ALA A 1 102 ? -6.275 0.280 16.163 1.00 98.06 102 ALA A CA 1
ATOM 804 C C . ALA A 1 102 ? -6.161 -0.565 14.882 1.00 98.06 102 ALA A C 1
ATOM 806 O O . ALA A 1 102 ? -5.310 -0.284 14.033 1.00 98.06 102 ALA A O 1
ATOM 807 N N . ILE A 1 103 ? -7.055 -1.540 14.686 1.00 98.19 103 ILE A N 1
ATOM 808 C CA . ILE A 1 103 ? -7.080 -2.394 13.488 1.00 98.19 103 ILE A CA 1
ATOM 809 C C . ILE A 1 103 ? -7.393 -1.570 12.232 1.00 98.19 103 ILE A C 1
ATOM 811 O O . ILE A 1 103 ? -6.688 -1.690 11.231 1.00 98.19 103 ILE A O 1
ATOM 815 N N . LEU A 1 104 ? -8.387 -0.677 12.278 1.00 98.06 104 LEU A N 1
ATOM 816 C CA . LEU A 1 104 ? -8.705 0.217 11.156 1.00 98.06 104 LEU A CA 1
ATOM 817 C C . LEU A 1 104 ? -7.545 1.167 10.828 1.00 98.06 104 LEU A C 1
ATOM 819 O O . LEU A 1 104 ? -7.296 1.476 9.661 1.00 98.06 104 LEU A O 1
ATOM 823 N N . SER A 1 105 ? -6.816 1.632 11.844 1.00 98.06 105 SER A N 1
ATOM 824 C CA . SER A 1 105 ? -5.595 2.414 11.648 1.00 98.06 105 SER A CA 1
ATOM 825 C C . SER A 1 105 ? -4.513 1.598 10.934 1.00 98.06 105 SER A C 1
ATOM 827 O O . SER A 1 105 ? -3.949 2.070 9.943 1.00 98.06 105 SER A O 1
ATOM 829 N N . ALA A 1 106 ? -4.291 0.353 11.364 1.00 97.25 106 ALA A N 1
ATOM 830 C CA . ALA A 1 106 ? -3.351 -0.566 10.728 1.00 97.25 106 ALA A CA 1
ATOM 831 C C . ALA A 1 106 ? -3.739 -0.881 9.273 1.00 97.25 106 ALA A C 1
ATOM 833 O O . ALA A 1 106 ? -2.872 -0.870 8.402 1.00 97.25 106 ALA A O 1
ATOM 834 N N . MET A 1 107 ? -5.029 -1.071 8.974 1.00 96.62 107 MET A N 1
ATOM 835 C CA . MET A 1 107 ? -5.507 -1.270 7.598 1.00 96.62 107 MET A CA 1
ATOM 836 C C . MET A 1 107 ? -5.188 -0.067 6.702 1.00 96.62 107 MET A C 1
ATOM 838 O O . MET A 1 107 ? -4.704 -0.244 5.586 1.00 96.62 107 MET A O 1
ATOM 842 N N . ARG A 1 108 ? -5.395 1.162 7.196 1.00 96.88 108 ARG A N 1
ATOM 843 C CA . ARG A 1 108 ? -5.040 2.388 6.457 1.00 96.88 108 ARG A CA 1
ATOM 844 C C . ARG A 1 108 ? -3.539 2.496 6.200 1.00 96.88 108 ARG A C 1
ATOM 846 O O . ARG A 1 108 ? -3.134 2.926 5.124 1.00 96.88 108 ARG A O 1
ATOM 853 N N . GLU A 1 109 ? -2.717 2.111 7.173 1.00 94.88 109 GLU A N 1
ATOM 854 C CA . GLU A 1 109 ? -1.262 2.070 7.004 1.00 94.88 109 GLU A CA 1
ATOM 855 C C . GLU A 1 109 ? -0.834 1.011 5.980 1.00 94.88 109 GLU A C 1
ATOM 857 O O . GLU A 1 109 ? 0.010 1.294 5.130 1.00 94.88 109 GLU A O 1
ATOM 862 N N . CYS A 1 110 ? -1.454 -0.172 5.990 1.00 92.81 110 CYS A N 1
ATOM 863 C CA . CYS A 1 110 ? -1.201 -1.201 4.979 1.00 92.81 110 CYS A CA 1
ATOM 864 C C . CYS A 1 110 ? -1.495 -0.682 3.565 1.00 92.81 110 CYS A C 1
ATOM 866 O O . CYS A 1 110 ? -0.687 -0.893 2.660 1.00 92.81 110 CYS A O 1
ATOM 868 N N . SER A 1 111 ? -2.605 0.041 3.373 1.00 92.19 111 SER A N 1
ATOM 869 C CA . SER A 1 111 ? -2.937 0.653 2.077 1.00 92.19 111 SER A CA 1
ATOM 870 C C . SER A 1 111 ? -1.920 1.715 1.648 1.00 92.19 111 SER A C 1
ATOM 872 O O . SER A 1 111 ? -1.486 1.721 0.499 1.00 92.19 111 SER A O 1
ATOM 874 N N . ARG A 1 112 ? -1.435 2.556 2.570 1.00 93.25 112 ARG A N 1
ATOM 875 C CA . ARG A 1 112 ? -0.377 3.529 2.242 1.00 93.25 112 ARG A CA 1
ATOM 876 C C . ARG A 1 112 ? 0.903 2.852 1.751 1.00 93.25 112 ARG A C 1
ATOM 878 O O . ARG A 1 112 ? 1.484 3.279 0.756 1.00 93.25 112 ARG A O 1
ATOM 885 N N . LYS A 1 113 ? 1.343 1.778 2.413 1.00 88.94 113 LYS A N 1
ATOM 886 C CA . LYS A 1 113 ? 2.587 1.070 2.058 1.00 88.94 113 LYS A CA 1
ATOM 887 C C . LYS A 1 113 ? 2.584 0.493 0.642 1.00 88.94 113 LYS A C 1
ATOM 889 O O . LYS A 1 113 ? 3.663 0.306 0.078 1.00 88.94 113 LYS A O 1
ATOM 894 N N . ILE A 1 114 ? 1.421 0.173 0.075 1.00 88.06 114 ILE A N 1
ATOM 895 C CA . ILE A 1 114 ? 1.333 -0.329 -1.300 1.00 88.06 114 ILE A CA 1
ATOM 896 C C . ILE A 1 114 ? 1.242 0.801 -2.336 1.00 88.06 114 ILE A C 1
ATOM 898 O O . ILE A 1 114 ? 1.803 0.658 -3.417 1.00 88.06 114 ILE A O 1
ATOM 902 N N . GLU A 1 115 ? 0.634 1.939 -1.989 1.00 81.19 115 GLU A N 1
ATOM 903 C CA . GLU A 1 115 ? 0.525 3.126 -2.857 1.00 81.19 115 GLU A CA 1
ATOM 904 C C . GLU A 1 115 ? 1.852 3.880 -3.030 1.00 81.19 115 GLU A C 1
ATOM 906 O O . GLU A 1 115 ? 2.153 4.372 -4.114 1.00 81.19 115 GLU A O 1
ATOM 911 N N . LEU A 1 116 ? 2.670 3.953 -1.977 1.00 74.19 116 LEU A N 1
ATOM 912 C CA . LEU A 1 116 ? 3.968 4.644 -1.984 1.00 74.19 116 LEU A CA 1
ATOM 913 C C . LEU A 1 116 ? 5.078 3.881 -2.731 1.00 74.19 116 LEU A C 1
ATOM 915 O O . LEU A 1 116 ? 6.227 4.324 -2.736 1.00 74.19 116 LEU A O 1
ATOM 919 N N . ASP A 1 117 ? 4.774 2.734 -3.343 1.00 67.81 117 ASP A N 1
ATOM 920 C CA . ASP A 1 117 ? 5.781 1.947 -4.043 1.00 67.81 117 ASP A CA 1
ATOM 921 C C . ASP A 1 117 ? 6.053 2.482 -5.460 1.00 67.81 117 ASP A C 1
ATOM 923 O O . ASP A 1 117 ? 5.180 2.400 -6.329 1.00 67.81 117 ASP A O 1
ATOM 927 N N . PRO A 1 118 ? 7.276 2.956 -5.764 1.00 58.91 118 PRO A N 1
ATOM 928 C CA . PRO A 1 118 ? 7.599 3.548 -7.064 1.00 58.91 118 PRO A CA 1
ATOM 929 C C . PRO A 1 118 ? 7.543 2.545 -8.227 1.00 58.91 118 PRO A C 1
ATOM 931 O O . PRO A 1 118 ? 7.531 2.951 -9.386 1.00 58.91 118 PRO A O 1
ATOM 934 N N . LEU A 1 119 ? 7.474 1.237 -7.946 1.00 57.59 119 LEU A N 1
ATOM 935 C CA . LEU A 1 119 ? 7.308 0.191 -8.962 1.00 57.59 119 LEU A CA 1
ATOM 936 C C . LEU A 1 119 ? 5.883 0.125 -9.538 1.00 57.59 119 LEU A C 1
ATOM 938 O O . LEU A 1 119 ? 5.688 -0.485 -10.588 1.00 57.59 119 LEU A O 1
ATOM 942 N N . GLY A 1 120 ? 4.895 0.740 -8.879 1.00 51.56 120 GLY A N 1
ATOM 943 C CA . GLY A 1 120 ? 3.515 0.832 -9.365 1.00 51.56 120 GLY A CA 1
ATOM 944 C C . GLY A 1 120 ? 3.231 2.048 -10.252 1.00 51.56 120 GLY A C 1
ATOM 945 O O . GLY A 1 120 ? 2.170 2.105 -10.861 1.00 51.56 120 GLY A O 1
ATOM 946 N N . ALA A 1 121 ? 4.159 3.006 -10.346 1.00 51.78 121 ALA A N 1
ATOM 947 C CA . ALA A 1 121 ? 3.923 4.303 -10.988 1.00 51.78 121 ALA A CA 1
ATOM 948 C C . ALA A 1 121 ? 4.377 4.392 -12.462 1.00 51.78 121 ALA A C 1
ATOM 950 O O . ALA A 1 121 ? 4.267 5.458 -13.061 1.00 51.78 121 ALA A O 1
ATOM 951 N N . GLN A 1 122 ? 4.910 3.313 -13.051 1.00 49.25 122 GLN A N 1
ATOM 952 C CA . GLN A 1 122 ? 5.508 3.338 -14.399 1.00 49.25 122 GLN A CA 1
ATOM 953 C C . GLN A 1 122 ? 4.953 2.315 -15.400 1.00 49.25 122 GLN A C 1
ATOM 955 O O . GLN A 1 122 ? 5.563 2.100 -16.443 1.00 49.25 122 GLN A O 1
ATOM 960 N N . ASP A 1 123 ? 3.803 1.704 -15.132 1.00 47.72 123 ASP A N 1
ATOM 961 C CA . ASP A 1 123 ? 3.164 0.810 -16.102 1.00 47.72 123 ASP A CA 1
ATOM 962 C C . ASP A 1 123 ? 1.655 1.050 -16.114 1.00 47.72 123 ASP A C 1
ATOM 964 O O . ASP A 1 123 ? 0.877 0.308 -15.522 1.00 47.72 123 ASP A O 1
ATOM 968 N N . ASP A 1 124 ? 1.256 2.153 -16.741 1.00 43.38 124 ASP A N 1
ATOM 969 C CA . ASP A 1 124 ? -0.030 2.196 -17.420 1.00 43.38 124 ASP A CA 1
ATOM 970 C C . ASP A 1 124 ? 0.229 2.758 -18.809 1.00 43.38 124 ASP A C 1
ATOM 972 O O . ASP A 1 124 ? 0.695 3.891 -18.980 1.00 43.38 124 ASP A O 1
ATOM 976 N N . GLY A 1 125 ? 0.034 1.892 -19.797 1.00 49.31 125 GLY A N 1
ATOM 977 C CA . GLY A 1 125 ? 0.164 2.236 -21.192 1.00 49.31 125 GLY A CA 1
ATOM 978 C C . GLY A 1 125 ? -0.691 3.455 -21.484 1.00 49.31 125 GLY A C 1
ATOM 979 O O . GLY A 1 125 ? -1.864 3.517 -21.125 1.00 49.31 125 GLY A O 1
ATOM 980 N N . THR A 1 126 ? -0.084 4.418 -22.167 1.00 39.84 126 THR A N 1
ATOM 981 C CA . THR A 1 126 ? -0.752 5.525 -22.841 1.00 39.84 126 THR A CA 1
ATOM 982 C C . THR A 1 126 ? -1.755 4.964 -23.856 1.00 39.84 126 THR A C 1
ATOM 984 O O . THR A 1 126 ? -1.501 4.916 -25.056 1.00 39.84 126 THR A O 1
ATOM 987 N N . LEU A 1 127 ? -2.905 4.507 -23.367 1.00 51.56 127 LEU A N 1
ATOM 988 C CA . LEU A 1 127 ? -4.137 4.405 -24.119 1.00 51.56 127 LEU A CA 1
ATOM 989 C C . LEU A 1 127 ? -4.700 5.824 -24.137 1.00 51.56 127 LEU A C 1
ATOM 991 O O . LEU A 1 127 ? -5.332 6.283 -23.186 1.00 51.56 127 LEU A O 1
ATOM 995 N N . GLU A 1 128 ? -4.326 6.535 -25.198 1.00 43.94 128 GLU A N 1
ATOM 996 C CA . GLU A 1 128 ? -4.900 7.780 -25.702 1.00 43.94 128 GLU A CA 1
ATOM 997 C C . GLU A 1 128 ? -6.206 8.177 -25.001 1.00 43.94 128 GLU A C 1
ATOM 999 O O . GLU A 1 128 ? -7.292 7.657 -25.265 1.00 43.94 128 GLU A O 1
ATOM 1004 N N . LYS A 1 129 ? -6.089 9.159 -24.106 1.00 47.62 129 LYS A N 1
ATOM 1005 C CA . LYS A 1 129 ? -7.208 9.855 -23.478 1.00 47.62 129 LYS A CA 1
ATOM 1006 C C . LYS A 1 129 ? -7.871 10.757 -24.519 1.00 47.62 129 LYS A C 1
ATOM 1008 O O . LYS A 1 129 ? -7.799 11.984 -24.437 1.00 47.62 129 LYS A O 1
ATOM 1013 N N . SER A 1 130 ? -8.538 10.158 -25.503 1.00 49.00 130 SER A N 1
ATOM 1014 C CA . SER A 1 130 ? -9.512 10.858 -26.330 1.00 49.00 130 SER A CA 1
ATOM 1015 C C . SER A 1 130 ? -10.669 11.262 -25.422 1.00 49.00 130 SER A C 1
ATOM 1017 O O . SER A 1 130 ? -11.488 10.442 -25.016 1.00 49.00 130 SER A O 1
ATOM 1019 N N . LYS A 1 131 ? -10.677 12.538 -25.050 1.00 52.28 131 LYS A N 1
ATOM 1020 C CA . LYS A 1 131 ? -11.717 13.233 -24.295 1.00 52.28 131 LYS A CA 1
ATOM 1021 C C . LYS A 1 131 ? -13.113 12.903 -24.860 1.00 52.28 131 LYS A C 1
ATOM 1023 O O . LYS A 1 131 ? -13.429 13.398 -25.941 1.00 52.28 131 LYS A O 1
ATOM 1028 N N . PRO A 1 132 ? -13.987 12.163 -24.150 1.00 44.03 132 PRO A N 1
ATOM 1029 C CA . PRO A 1 132 ? -15.399 12.159 -24.465 1.00 44.03 132 PRO A CA 1
ATOM 1030 C C . PRO A 1 132 ? -16.037 13.295 -23.666 1.00 44.03 132 PRO A C 1
ATOM 1032 O O . PRO A 1 132 ? -16.329 13.186 -22.477 1.00 44.03 132 PRO A O 1
ATOM 1035 N N . THR A 1 133 ? -16.238 14.430 -24.326 1.00 51.31 133 THR A N 1
ATOM 1036 C CA . THR A 1 133 ? -17.415 15.239 -24.017 1.00 51.31 133 THR A CA 1
ATOM 1037 C C . THR A 1 133 ? -18.610 14.371 -24.394 1.00 51.31 133 THR A C 1
ATOM 1039 O O . THR A 1 133 ? -18.703 14.034 -25.567 1.00 51.31 133 THR A O 1
ATOM 1042 N N . VAL A 1 134 ? -19.434 13.963 -23.419 1.00 53.22 134 VAL A N 1
ATOM 1043 C CA . VAL A 1 134 ? -20.883 13.652 -23.503 1.00 53.22 134 VAL A CA 1
ATOM 1044 C C . VAL A 1 134 ? -21.292 12.834 -22.262 1.00 53.22 134 VAL A C 1
ATOM 1046 O O . VAL A 1 134 ? -20.829 11.718 -22.059 1.00 53.22 134 VAL A O 1
ATOM 1049 N N . GLU A 1 135 ? -22.174 13.452 -21.466 1.00 55.84 135 GLU A N 1
ATOM 1050 C CA . GLU A 1 135 ? -23.168 12.877 -20.538 1.00 55.84 135 GLU A CA 1
ATOM 1051 C C . GLU A 1 135 ? -22.657 11.998 -19.375 1.00 55.84 135 GLU A C 1
ATOM 1053 O O . GLU A 1 135 ? -22.202 10.867 -19.538 1.00 55.84 135 GLU A O 1
ATOM 1058 N N . ALA A 1 136 ? -22.823 12.510 -18.150 1.00 61.09 136 ALA A N 1
ATOM 1059 C CA . ALA A 1 136 ? -22.579 11.790 -16.904 1.00 61.09 136 ALA A CA 1
ATOM 1060 C C . ALA A 1 136 ? -23.534 10.592 -16.766 1.00 61.09 136 ALA A C 1
ATOM 1062 O O . ALA A 1 136 ? -24.632 10.697 -16.219 1.00 61.09 136 ALA A O 1
ATOM 1063 N N . LYS A 1 137 ? -23.103 9.431 -17.257 1.00 67.69 137 LYS A N 1
ATOM 1064 C CA . LYS A 1 137 ? -23.754 8.151 -16.985 1.00 67.69 137 LYS A CA 1
ATOM 1065 C C . LYS A 1 137 ? -23.324 7.693 -15.585 1.00 67.69 137 LYS A C 1
ATOM 1067 O O . LYS A 1 137 ? -22.118 7.601 -15.344 1.00 67.69 137 LYS A O 1
ATOM 1072 N N . PRO A 1 138 ? -24.251 7.425 -14.647 1.00 69.19 138 PRO A N 1
ATOM 1073 C CA . PRO A 1 138 ? -23.875 6.912 -13.338 1.00 69.19 138 PRO A CA 1
ATOM 1074 C C . PRO A 1 138 ? -23.152 5.575 -13.505 1.00 69.19 138 PRO A C 1
ATOM 1076 O O . PRO A 1 138 ? -23.580 4.713 -14.277 1.00 69.19 138 PRO A O 1
ATOM 1079 N N . PHE A 1 139 ? -22.039 5.436 -12.786 1.00 67.50 139 PHE A N 1
ATOM 1080 C CA . PHE A 1 139 ? -21.255 4.212 -12.677 1.00 67.50 139 PHE A CA 1
ATOM 1081 C C . PHE A 1 139 ? -22.182 3.059 -12.267 1.00 67.50 139 PHE A C 1
ATOM 1083 O O . PHE A 1 139 ? -22.645 2.988 -11.129 1.00 67.50 139 PHE A O 1
ATOM 1090 N N . ARG A 1 140 ? -22.513 2.190 -13.227 1.00 66.62 140 ARG A N 1
ATOM 1091 C CA . ARG A 1 140 ? -23.320 0.989 -13.014 1.00 66.62 140 ARG A CA 1
ATOM 1092 C C . ARG A 1 140 ? -22.344 -0.167 -12.880 1.00 66.62 140 ARG A C 1
ATOM 1094 O O . ARG A 1 140 ? -21.672 -0.508 -13.851 1.00 66.62 140 ARG A O 1
ATOM 1101 N N . TRP A 1 141 ? -22.258 -0.743 -11.683 1.00 69.50 141 TRP A N 1
ATOM 1102 C CA . TRP A 1 141 ? -21.551 -2.003 -11.475 1.00 69.50 141 TRP A CA 1
ATOM 1103 C C . TRP A 1 141 ? -22.019 -3.029 -12.520 1.00 69.50 141 TRP A C 1
ATOM 1105 O O . TRP A 1 141 ? -23.221 -3.057 -12.819 1.00 69.50 141 TRP A O 1
ATOM 1115 N N . PRO A 1 142 ? -21.118 -3.840 -13.102 1.00 64.56 142 PRO A N 1
ATOM 1116 C CA . PRO A 1 142 ? -21.512 -4.923 -13.991 1.00 64.56 142 PRO A CA 1
ATOM 1117 C C . PRO A 1 142 ? -22.417 -5.892 -13.220 1.00 64.56 142 PRO A C 1
ATOM 1119 O O . PRO A 1 142 ? -21.963 -6.741 -12.465 1.00 64.56 142 PRO A O 1
ATOM 1122 N N . SER A 1 143 ? -23.725 -5.725 -13.401 1.00 51.88 143 SER A N 1
ATOM 1123 C CA . SER A 1 143 ? -24.776 -6.629 -12.937 1.00 51.88 143 SER A CA 1
ATOM 1124 C C . SER A 1 143 ? -24.820 -7.838 -13.868 1.00 51.88 143 SER A C 1
ATOM 1126 O O . SER A 1 143 ? -25.793 -8.029 -14.591 1.00 51.88 143 SER A O 1
ATOM 1128 N N . SER A 1 144 ? -23.734 -8.605 -13.895 1.00 58.22 144 SER A N 1
ATOM 1129 C CA . SER A 1 144 ? -23.684 -9.929 -14.510 1.00 58.22 144 SER A CA 1
ATOM 1130 C C . SER A 1 144 ? -23.645 -10.962 -13.390 1.00 58.22 144 SER A C 1
ATOM 1132 O O . SER A 1 144 ? -22.624 -11.600 -13.155 1.00 58.22 144 SER A O 1
ATOM 1134 N N . CYS A 1 145 ? -24.754 -11.077 -12.661 1.00 47.25 145 CYS A N 1
ATOM 1135 C CA . CYS A 1 145 ? -25.080 -12.286 -11.915 1.00 47.25 145 CYS A CA 1
ATOM 1136 C C . CYS A 1 145 ? -26.069 -13.069 -12.778 1.00 47.25 145 CYS A C 1
ATOM 1138 O O . CYS A 1 145 ? -27.270 -12.996 -12.556 1.00 47.25 145 CYS A O 1
ATOM 1140 N N . ASP A 1 146 ? -25.543 -13.739 -13.797 1.00 53.53 146 ASP A N 1
ATOM 1141 C CA . ASP A 1 146 ? -26.242 -14.787 -14.548 1.00 53.53 146 ASP A CA 1
ATOM 1142 C C . ASP A 1 146 ? -25.294 -15.987 -14.734 1.00 53.53 146 ASP A C 1
ATOM 1144 O O . ASP A 1 146 ? -25.265 -16.637 -15.768 1.00 53.53 146 ASP A O 1
ATOM 1148 N N . ASP A 1 147 ? -24.489 -16.275 -13.705 1.00 55.69 147 ASP A N 1
ATOM 1149 C CA . ASP A 1 147 ? -24.005 -17.635 -13.457 1.00 55.69 147 ASP A CA 1
ATOM 1150 C C . ASP A 1 147 ? -24.956 -18.234 -12.423 1.00 55.69 147 ASP A C 1
ATOM 1152 O O . ASP A 1 147 ? -24.732 -18.197 -11.209 1.00 55.69 147 ASP A O 1
ATOM 1156 N N . SER A 1 148 ? -26.090 -18.718 -12.921 1.00 63.28 148 SER A N 1
ATOM 1157 C CA . SER A 1 148 ? -26.895 -19.680 -12.185 1.00 63.28 148 SER A CA 1
ATOM 1158 C C . SER A 1 148 ? -26.046 -20.943 -12.073 1.00 63.28 148 SER A C 1
ATOM 1160 O O . SER A 1 148 ? -25.932 -21.703 -13.028 1.00 63.28 148 SER A O 1
ATOM 1162 N N . LEU A 1 149 ? -25.384 -21.134 -10.931 1.00 60.62 149 LEU A N 1
ATOM 1163 C CA . LEU A 1 149 ? -24.800 -22.422 -10.579 1.00 60.62 149 LEU A CA 1
ATOM 1164 C C . LEU A 1 149 ? -25.966 -23.402 -10.424 1.00 60.62 149 LEU A C 1
ATOM 1166 O O . LEU A 1 149 ? -26.604 -23.465 -9.374 1.00 60.62 149 LEU A O 1
ATOM 1170 N N . GLU A 1 150 ? -26.277 -24.113 -11.505 1.00 63.97 150 GLU A N 1
ATOM 1171 C CA . GLU A 1 150 ? -27.094 -25.318 -11.489 1.00 63.97 150 GLU A CA 1
ATOM 1172 C C . GLU A 1 150 ? -26.337 -26.355 -10.659 1.00 63.97 150 GLU A C 1
ATOM 1174 O O . GLU A 1 150 ? -25.414 -27.028 -11.117 1.00 63.97 150 GLU A O 1
ATOM 1179 N N . ILE A 1 151 ? -26.676 -26.410 -9.377 1.00 65.19 151 ILE A N 1
ATOM 1180 C CA . ILE A 1 151 ? -26.274 -27.493 -8.495 1.00 65.19 151 ILE A CA 1
ATOM 1181 C C . ILE A 1 151 ? -27.101 -28.693 -8.967 1.00 65.19 151 ILE A C 1
ATOM 1183 O O . ILE A 1 151 ? -28.282 -28.792 -8.636 1.00 65.19 151 ILE A O 1
ATOM 1187 N N . SER A 1 152 ? -26.521 -29.556 -9.805 1.00 65.81 152 SER A N 1
ATOM 1188 C CA . SER A 1 152 ? -27.089 -30.883 -10.050 1.00 65.81 152 SER A CA 1
ATOM 1189 C C . SER A 1 152 ? -27.036 -31.662 -8.743 1.00 65.81 152 SER A C 1
ATOM 1191 O O . SER A 1 152 ? -25.970 -32.079 -8.297 1.00 65.81 152 SER A O 1
ATOM 1193 N N . ASP A 1 153 ? -28.201 -31.814 -8.129 1.00 71.88 153 ASP A N 1
ATOM 1194 C CA . ASP A 1 153 ? -28.481 -32.802 -7.098 1.00 71.88 153 ASP A CA 1
ATOM 1195 C C . ASP A 1 153 ? -28.566 -34.173 -7.791 1.00 71.88 153 ASP A C 1
ATOM 1197 O O . ASP A 1 153 ? -29.625 -34.577 -8.274 1.00 71.88 153 ASP A O 1
ATOM 1201 N N . GLU A 1 154 ? -27.416 -34.828 -7.978 1.00 76.94 154 GLU A N 1
ATOM 1202 C CA . GLU A 1 154 ? -27.356 -36.234 -8.384 1.00 76.94 154 GLU A CA 1
ATOM 1203 C C . GLU A 1 154 ? -27.307 -37.086 -7.104 1.00 76.94 154 GLU A C 1
ATOM 1205 O O . GLU A 1 154 ? -26.274 -37.204 -6.447 1.00 76.94 154 GLU A O 1
ATOM 1210 N N . GLU A 1 155 ? -28.462 -37.620 -6.701 1.00 64.31 155 GLU A N 1
ATOM 1211 C CA . GLU A 1 155 ? -28.531 -38.787 -5.819 1.00 64.31 155 GLU A CA 1
ATOM 1212 C C . GLU A 1 155 ? -28.616 -40.046 -6.691 1.00 64.31 155 GLU A C 1
ATOM 1214 O O . GLU A 1 155 ? -29.610 -40.252 -7.393 1.00 64.31 155 GLU A O 1
ATOM 1219 N N . GLU A 1 156 ? -27.594 -40.900 -6.603 1.00 52.12 156 GLU A N 1
ATOM 1220 C CA . GLU A 1 156 ? -27.702 -42.348 -6.830 1.00 52.12 156 GLU A CA 1
ATOM 1221 C C . GLU A 1 156 ? -26.898 -43.113 -5.768 1.00 52.12 156 GLU A C 1
ATOM 1223 O O . GLU A 1 156 ? -25.742 -42.717 -5.481 1.00 52.12 156 GLU A O 1
#

Sequence (156 aa):
MTIYLHSPIRLSQRPPLSVPIPLRLSDDTSDFYSSSSLDQLAISFITESIETAKQQPMSKVAPSNPREKLALKQQRLELYITESKILMAKLGEASNKEEREAILSAMRECSRKIELDPLGAQDDGTLEKSKPTVEAKPFRWPSSCDDSLEISDEEE